Protein AF-A0A4Q4DQ11-F1 (afdb_monomer_lite)

Radius of gyration: 15.4 Å; chains: 1; bounding box: 42×24×39 Å

Structure (mmCIF, N/CA/C/O backbone):
data_AF-A0A4Q4DQ11-F1
#
_entry.id   AF-A0A4Q4DQ11-F1
#
loop_
_atom_site.group_PDB
_atom_site.id
_atom_site.type_symbol
_atom_site.label_atom_id
_atom_site.label_alt_id
_atom_site.label_comp_id
_atom_site.label_asym_id
_atom_site.label_entity_id
_atom_site.label_seq_id
_atom_site.pdbx_PDB_ins_code
_atom_site.Cartn_x
_atom_site.Cartn_y
_atom_site.Cartn_z
_atom_site.occupancy
_atom_site.B_iso_or_equiv
_atom_site.auth_seq_id
_atom_site.auth_comp_id
_atom_site.auth_asym_id
_atom_site.auth_atom_id
_atom_site.pdbx_PDB_model_num
ATOM 1 N N . MET A 1 1 ? -7.639 6.371 -3.366 1.00 84.94 1 MET A N 1
ATOM 2 C CA . MET A 1 1 ? -8.535 5.346 -2.788 1.00 84.94 1 MET A CA 1
ATOM 3 C C . MET A 1 1 ? -9.178 5.900 -1.533 1.00 84.94 1 MET A C 1
ATOM 5 O O . MET A 1 1 ? -8.500 6.581 -0.769 1.00 84.94 1 MET A O 1
ATOM 9 N N . GLU A 1 2 ? -10.462 5.617 -1.340 1.00 90.50 2 GLU A N 1
ATOM 10 C CA . GLU A 1 2 ? -11.236 6.054 -0.180 1.00 90.50 2 GLU A CA 1
ATOM 11 C C . GLU A 1 2 ? -11.835 4.837 0.536 1.00 90.50 2 GLU A C 1
ATOM 13 O O . GLU A 1 2 ? -12.320 3.913 -0.114 1.00 90.50 2 GLU A O 1
ATOM 18 N N . LEU A 1 3 ? -11.764 4.822 1.867 1.00 89.62 3 LEU A N 1
ATOM 19 C CA . LEU A 1 3 ? -12.284 3.754 2.718 1.00 89.62 3 LEU A CA 1
ATOM 20 C C . LEU A 1 3 ? -13.196 4.350 3.789 1.00 89.62 3 LEU A C 1
ATOM 22 O O . LEU A 1 3 ? -12.772 5.218 4.558 1.00 89.62 3 LEU A O 1
ATOM 26 N N . ARG A 1 4 ? -14.435 3.860 3.856 1.00 90.06 4 ARG A N 1
ATOM 27 C CA . ARG A 1 4 ? -15.424 4.276 4.851 1.00 90.06 4 ARG A CA 1
ATOM 28 C C . ARG A 1 4 ? -16.253 3.068 5.307 1.00 90.06 4 ARG A C 1
ATOM 30 O O . ARG A 1 4 ? -16.899 2.447 4.463 1.00 90.06 4 ARG A O 1
ATOM 37 N N . PRO A 1 5 ? -16.257 2.726 6.607 1.00 89.81 5 PRO A N 1
ATOM 38 C CA . PRO A 1 5 ? -17.197 1.751 7.155 1.00 89.81 5 PRO A CA 1
ATOM 39 C C . PRO A 1 5 ? -18.646 2.199 6.946 1.00 89.81 5 PRO A C 1
ATOM 41 O O . PRO A 1 5 ? -18.942 3.386 7.074 1.00 89.81 5 PRO A O 1
ATOM 44 N N . LYS A 1 6 ? -19.546 1.253 6.658 1.00 88.00 6 LYS A N 1
ATOM 45 C CA . LYS A 1 6 ? -20.963 1.541 6.381 1.00 88.00 6 LYS A CA 1
ATOM 46 C C . LYS A 1 6 ? -21.641 2.299 7.528 1.00 88.00 6 LYS A C 1
ATOM 48 O O . LYS A 1 6 ? -22.277 3.314 7.278 1.00 88.00 6 LYS A O 1
ATOM 53 N N . ASP A 1 7 ? -21.414 1.849 8.758 1.00 87.31 7 ASP A N 1
ATOM 54 C CA . ASP A 1 7 ? -22.083 2.367 9.959 1.00 87.31 7 ASP A CA 1
ATOM 55 C C . ASP A 1 7 ? -21.203 3.394 10.707 1.00 87.31 7 ASP A C 1
ATOM 57 O O . ASP A 1 7 ? -21.291 3.572 11.921 1.00 87.31 7 ASP A O 1
ATOM 61 N N . ALA A 1 8 ? -20.269 4.043 9.997 1.00 85.94 8 ALA A N 1
ATOM 62 C CA . ALA A 1 8 ? -19.329 4.981 10.604 1.00 85.94 8 ALA A CA 1
ATOM 63 C C . ALA A 1 8 ? -20.056 6.161 11.269 1.00 85.94 8 ALA A C 1
ATOM 65 O O . ALA A 1 8 ? -20.731 6.940 10.596 1.00 85.94 8 ALA A O 1
ATOM 66 N N . GLY A 1 9 ? -19.831 6.326 12.575 1.00 85.62 9 GLY A N 1
ATOM 67 C CA . GLY A 1 9 ? -20.472 7.354 13.401 1.00 85.62 9 GLY A CA 1
ATOM 68 C C . GLY A 1 9 ? -21.658 6.843 14.221 1.00 85.62 9 GLY A C 1
ATOM 69 O O . GLY A 1 9 ? -22.184 7.593 15.041 1.00 85.62 9 GLY A O 1
ATOM 70 N N . GLU A 1 10 ? -22.057 5.578 14.061 1.00 87.81 10 GLU A N 1
ATOM 71 C CA . GLU A 1 10 ? -23.227 5.013 14.734 1.00 87.81 10 GLU A CA 1
ATOM 72 C C . GLU A 1 10 ? -22.838 4.089 15.895 1.00 87.81 10 GLU A C 1
ATOM 74 O O . GLU A 1 10 ? -22.285 3.013 15.711 1.00 87.81 10 GLU A O 1
ATOM 79 N N . GLY A 1 11 ? -23.160 4.469 17.132 1.00 89.06 11 GLY A N 1
ATOM 80 C CA . GLY A 1 11 ? -22.934 3.607 18.297 1.00 89.06 11 GLY A CA 1
ATOM 81 C C . GLY A 1 11 ? -21.458 3.430 18.686 1.00 89.06 11 GLY A C 1
ATOM 82 O O . GLY A 1 11 ? -20.610 4.304 18.477 1.00 89.06 11 GLY A O 1
ATOM 83 N N . LYS A 1 12 ? -21.144 2.307 19.349 1.00 92.00 12 LYS A N 1
ATOM 84 C CA . LYS A 1 12 ? -19.813 2.064 19.926 1.00 92.00 12 LYS A CA 1
ATOM 85 C C . LYS A 1 12 ? -18.798 1.723 18.834 1.00 92.00 12 LYS A C 1
ATOM 87 O O . LYS A 1 12 ? -19.011 0.801 18.055 1.00 92.00 12 LYS A O 1
ATOM 92 N N . ARG A 1 13 ? -17.648 2.408 18.859 1.00 93.19 13 ARG A N 1
ATOM 93 C CA . ARG A 1 13 ? -16.517 2.130 17.963 1.00 93.19 13 ARG A CA 1
ATOM 94 C C . ARG A 1 13 ? -16.090 0.651 18.047 1.00 93.19 13 ARG A C 1
ATOM 96 O O . ARG A 1 13 ? -15.826 0.183 19.161 1.00 93.19 13 ARG A O 1
ATOM 103 N N . PRO A 1 14 ? -15.965 -0.056 16.908 1.00 92.62 14 PRO A N 1
ATOM 104 C CA . PRO A 1 14 ? -15.422 -1.413 16.866 1.00 92.62 14 PRO A CA 1
ATOM 105 C C . PRO A 1 14 ? -13.958 -1.494 17.326 1.00 92.62 14 PRO A C 1
ATOM 107 O O . PRO A 1 14 ? -13.264 -0.482 17.452 1.00 92.62 14 PRO A O 1
ATOM 110 N N . ALA A 1 15 ? -13.466 -2.714 17.552 1.00 92.44 15 ALA A N 1
ATOM 111 C CA . ALA A 1 15 ? -12.035 -2.936 17.756 1.00 92.44 15 ALA A CA 1
ATOM 112 C C . ALA A 1 15 ? -11.236 -2.522 16.500 1.00 92.44 15 ALA A C 1
ATOM 114 O O . ALA A 1 15 ? -11.778 -2.616 15.395 1.00 92.44 15 ALA A O 1
ATOM 115 N N . PRO A 1 16 ? -9.969 -2.083 16.641 1.00 92.44 16 PRO A N 1
ATOM 116 C CA . PRO A 1 16 ? -9.149 -1.685 15.501 1.00 92.44 16 PRO A CA 1
ATOM 117 C C . PRO A 1 16 ? -9.078 -2.770 14.426 1.00 92.44 16 PRO A C 1
ATOM 119 O O . PRO A 1 16 ? -8.907 -3.949 14.740 1.00 92.44 16 PRO A O 1
ATOM 122 N N . TYR A 1 17 ? -9.169 -2.361 13.164 1.00 91.88 17 TYR A N 1
ATOM 123 C CA . TYR A 1 17 ? -9.068 -3.261 12.018 1.00 91.88 17 TYR A CA 1
ATOM 124 C C . TYR A 1 17 ? -8.099 -2.669 11.006 1.00 91.88 17 TYR A C 1
ATOM 126 O O . TYR A 1 17 ? -8.421 -1.720 10.288 1.00 91.88 17 TYR A O 1
ATOM 134 N N . TYR A 1 18 ? -6.877 -3.193 10.998 1.00 94.12 18 TYR A N 1
ATOM 135 C CA . TYR A 1 18 ? -5.796 -2.616 10.215 1.00 94.12 18 TYR A CA 1
ATOM 136 C C . TYR A 1 18 ? -5.831 -3.106 8.777 1.00 94.12 18 TYR A C 1
ATOM 138 O O . TYR A 1 18 ? -5.833 -4.307 8.511 1.00 94.12 18 TYR A O 1
ATOM 146 N N . VAL A 1 19 ? -5.798 -2.162 7.844 1.00 94.00 19 VAL A N 1
ATOM 147 C CA . VAL A 1 19 ? -5.733 -2.445 6.412 1.00 94.00 19 VAL A CA 1
ATOM 148 C C . VAL A 1 19 ? -4.552 -1.742 5.763 1.00 94.00 19 VAL A C 1
ATOM 150 O O . VAL A 1 19 ? -4.162 -0.652 6.174 1.00 94.00 19 VAL A O 1
ATOM 153 N N . SER A 1 20 ? -3.984 -2.357 4.732 1.00 94.88 20 SER A N 1
ATOM 154 C CA . SER A 1 20 ? -2.996 -1.745 3.841 1.00 94.88 20 SER A CA 1
ATOM 155 C C . SER A 1 20 ? -3.438 -1.944 2.396 1.00 94.88 20 SER A C 1
ATOM 157 O O . SER A 1 20 ? -4.065 -2.949 2.062 1.00 94.88 20 SER A O 1
ATOM 159 N N . VAL A 1 21 ? -3.134 -0.977 1.537 1.00 95.44 21 VAL A N 1
ATOM 160 C CA . VAL A 1 21 ? -3.419 -1.060 0.104 1.00 95.44 21 VAL A CA 1
ATOM 161 C C . VAL A 1 21 ? -2.120 -1.356 -0.629 1.00 95.44 21 VAL A C 1
ATOM 163 O O . VAL A 1 21 ? -1.139 -0.640 -0.446 1.00 95.44 21 VAL A O 1
ATOM 166 N N . GLY A 1 22 ? -2.116 -2.389 -1.464 1.00 94.88 22 GLY A N 1
ATOM 167 C CA . GLY A 1 22 ? -1.067 -2.680 -2.433 1.00 94.88 22 GLY A CA 1
ATOM 168 C C . GLY A 1 22 ? -1.461 -2.228 -3.832 1.00 94.88 22 GLY A C 1
ATOM 169 O O . GLY A 1 22 ? -2.587 -2.456 -4.266 1.00 94.88 22 GLY A O 1
ATOM 170 N N . ILE A 1 23 ? -0.519 -1.625 -4.544 1.00 95.50 23 ILE A N 1
ATOM 171 C CA . ILE A 1 23 ? -0.619 -1.247 -5.950 1.00 95.50 23 ILE A CA 1
ATOM 172 C C . ILE A 1 23 ? 0.490 -1.990 -6.687 1.00 95.50 23 ILE A C 1
ATOM 174 O O . ILE A 1 23 ? 1.673 -1.691 -6.504 1.00 95.50 23 ILE A O 1
ATOM 178 N N . ARG A 1 24 ? 0.113 -2.994 -7.478 1.00 94.56 24 ARG A N 1
ATOM 179 C CA . ARG A 1 24 ? 1.057 -3.807 -8.246 1.00 94.56 24 ARG A CA 1
ATOM 180 C C . ARG A 1 24 ? 1.171 -3.248 -9.665 1.00 94.56 24 ARG A C 1
ATOM 182 O O . ARG A 1 24 ? 0.144 -3.208 -10.348 1.00 94.56 24 ARG A O 1
ATOM 189 N N . PRO A 1 25 ? 2.372 -2.813 -10.081 1.00 94.75 25 PRO A N 1
ATOM 190 C CA . PRO A 1 25 ? 2.632 -2.443 -11.468 1.00 94.75 25 PRO A CA 1
ATOM 191 C C . PRO A 1 25 ? 2.528 -3.655 -12.406 1.00 94.75 25 PRO A C 1
ATOM 193 O O . PRO A 1 25 ? 2.662 -4.792 -11.939 1.00 94.75 25 PRO A O 1
ATOM 196 N N . PRO A 1 26 ? 2.326 -3.433 -13.716 1.00 94.50 26 PRO A N 1
ATOM 197 C CA . PRO A 1 26 ? 2.394 -4.501 -14.713 1.00 94.50 26 PRO A CA 1
ATOM 198 C C . PRO A 1 26 ? 3.794 -5.129 -14.773 1.00 94.50 26 PRO A C 1
ATOM 200 O O . PRO A 1 26 ? 3.929 -6.346 -14.951 1.00 94.50 26 PRO A O 1
ATOM 203 N N . HIS A 1 27 ? 4.843 -4.326 -14.565 1.00 95.94 27 HIS A N 1
ATOM 204 C CA . HIS A 1 27 ? 6.225 -4.779 -14.636 1.00 95.94 27 HIS A CA 1
ATOM 205 C C . HIS A 1 27 ? 6.948 -4.731 -13.284 1.00 95.94 27 HIS A C 1
ATOM 207 O O . HIS A 1 27 ? 6.624 -3.968 -12.379 1.00 95.94 27 HIS A O 1
ATOM 213 N N . GLU A 1 28 ? 7.958 -5.585 -13.131 1.00 92.94 28 GLU A N 1
ATOM 214 C CA . GLU A 1 28 ? 8.776 -5.670 -11.923 1.00 92.94 28 GLU A CA 1
ATOM 215 C C . GLU A 1 28 ? 9.534 -4.360 -11.681 1.00 92.94 28 GLU A C 1
ATOM 217 O O . GLU A 1 28 ? 9.967 -3.692 -12.617 1.00 92.94 28 GLU A O 1
ATOM 222 N N . THR A 1 29 ? 9.735 -4.000 -10.415 1.00 89.44 29 THR A N 1
ATOM 223 C CA . THR A 1 29 ? 10.471 -2.786 -10.051 1.00 89.44 29 THR A CA 1
ATOM 224 C C . TH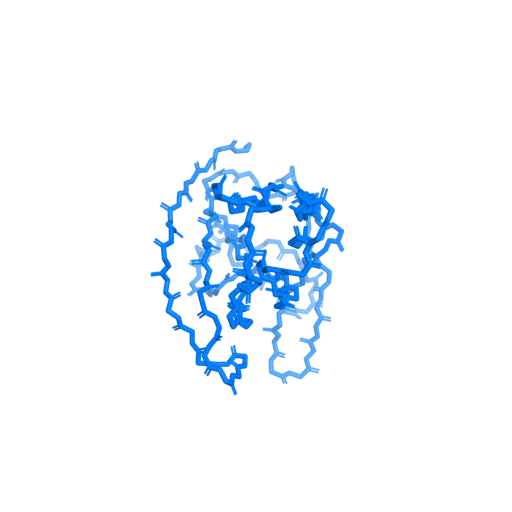R A 1 29 ? 11.956 -3.091 -9.880 1.00 89.44 29 THR A C 1
ATOM 226 O O . THR A 1 29 ? 12.348 -3.940 -9.077 1.00 89.44 29 THR A O 1
ATOM 229 N N . ASP A 1 30 ? 12.806 -2.363 -10.600 1.00 88.69 30 ASP A N 1
ATOM 230 C CA . ASP A 1 30 ? 14.252 -2.401 -10.424 1.00 88.69 30 ASP A CA 1
ATOM 231 C C . ASP A 1 30 ? 14.609 -1.967 -8.995 1.00 88.69 30 ASP A C 1
ATOM 233 O O . ASP A 1 30 ? 14.342 -0.841 -8.571 1.00 88.69 30 ASP A O 1
ATOM 237 N N . ARG A 1 31 ? 15.239 -2.865 -8.235 1.00 84.56 31 ARG A N 1
ATOM 238 C CA . ARG A 1 31 ? 15.557 -2.633 -6.816 1.00 84.56 31 ARG A CA 1
ATOM 239 C C . ARG A 1 31 ? 16.618 -1.553 -6.598 1.00 84.56 31 ARG A C 1
ATOM 241 O O . ARG A 1 31 ? 16.749 -1.032 -5.490 1.00 84.56 31 ARG A O 1
ATOM 248 N N . THR A 1 32 ? 17.397 -1.230 -7.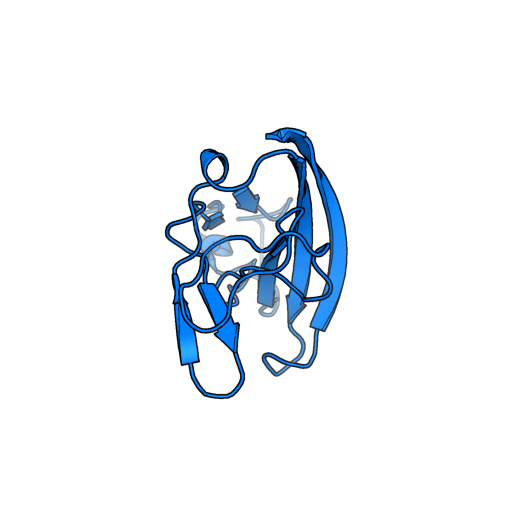623 1.00 84.06 32 THR A N 1
ATOM 249 C CA . THR A 1 32 ? 18.459 -0.224 -7.582 1.00 84.06 32 THR A CA 1
ATOM 250 C C . THR A 1 32 ? 17.893 1.152 -7.907 1.00 84.06 32 THR A C 1
ATOM 252 O O . THR A 1 32 ? 18.130 2.103 -7.157 1.00 84.06 32 THR A O 1
ATOM 255 N N . THR A 1 33 ? 17.116 1.251 -8.986 1.00 81.94 33 THR A N 1
ATOM 256 C CA . THR A 1 33 ? 16.673 2.523 -9.573 1.00 81.94 33 THR A CA 1
ATOM 257 C C . THR A 1 33 ? 15.227 2.895 -9.244 1.00 81.94 33 THR A C 1
ATOM 259 O O . THR A 1 33 ? 14.867 4.059 -9.385 1.00 81.94 33 THR A O 1
ATOM 262 N N . GLY A 1 34 ? 14.401 1.937 -8.812 1.00 81.50 34 GLY A N 1
ATOM 263 C CA . GLY A 1 34 ? 12.962 2.114 -8.598 1.00 81.50 34 GLY A CA 1
ATOM 264 C C . GLY A 1 34 ? 12.134 2.159 -9.887 1.00 81.50 34 GLY A C 1
ATOM 265 O O . GLY A 1 34 ? 10.932 2.388 -9.819 1.00 81.50 34 GLY A O 1
ATOM 266 N N . ARG A 1 35 ? 12.755 1.964 -11.057 1.00 87.81 35 ARG A N 1
ATOM 267 C CA . ARG A 1 35 ? 12.085 2.043 -12.363 1.00 87.81 35 ARG A CA 1
ATOM 268 C C . ARG A 1 35 ? 11.524 0.689 -12.815 1.00 87.81 35 ARG A C 1
ATOM 270 O O . ARG A 1 35 ? 12.013 -0.342 -12.356 1.00 87.81 35 ARG A O 1
ATOM 277 N N . PRO A 1 36 ? 10.549 0.670 -13.737 1.00 91.75 36 PRO A N 1
ATOM 278 C CA . PRO A 1 36 ? 10.033 -0.571 -14.308 1.00 91.75 36 PRO A CA 1
ATOM 279 C C . PRO A 1 36 ? 11.096 -1.352 -15.088 1.00 91.75 36 PRO A C 1
ATOM 281 O O . PRO A 1 36 ? 11.894 -0.783 -15.838 1.00 91.75 36 PRO A O 1
ATOM 284 N N . LEU A 1 37 ? 11.083 -2.671 -14.930 1.00 92.81 37 LEU A N 1
ATOM 285 C CA . LEU A 1 37 ? 11.832 -3.635 -15.731 1.00 92.81 37 LEU A CA 1
ATOM 286 C C . LEU A 1 37 ? 10.974 -4.133 -16.903 1.00 92.81 37 LEU A C 1
ATOM 288 O O . LEU A 1 37 ? 9.823 -3.760 -17.060 1.00 92.81 37 LEU A O 1
ATOM 292 N N . ARG A 1 38 ? 11.526 -5.010 -17.750 1.00 92.19 38 ARG A N 1
ATOM 293 C CA . ARG A 1 38 ? 10.744 -5.679 -18.812 1.00 92.19 38 ARG A CA 1
ATOM 294 C C . ARG A 1 38 ? 10.014 -6.934 -18.335 1.00 92.19 38 ARG A C 1
ATOM 296 O O . ARG A 1 38 ? 9.160 -7.458 -19.039 1.00 92.19 38 ARG A O 1
ATOM 303 N N . SER A 1 39 ? 10.401 -7.472 -17.183 1.00 93.19 39 SER A N 1
ATOM 304 C CA . SER A 1 39 ? 9.790 -8.671 -16.614 1.00 93.19 39 SER A CA 1
ATOM 305 C C . SER A 1 39 ? 8.470 -8.334 -15.933 1.00 93.19 39 SER A C 1
ATOM 307 O O . SER A 1 39 ? 8.377 -7.294 -15.293 1.00 93.19 39 SER A O 1
ATOM 309 N N . ALA A 1 40 ? 7.493 -9.238 -16.001 1.00 91.31 40 ALA A N 1
ATOM 310 C CA . ALA A 1 40 ? 6.238 -9.101 -15.265 1.00 91.31 40 ALA A CA 1
ATOM 311 C C . ALA A 1 40 ? 6.473 -9.010 -13.749 1.00 91.31 40 ALA A C 1
ATOM 313 O O . ALA A 1 40 ? 7.368 -9.682 -13.220 1.00 91.31 40 ALA A O 1
ATOM 314 N N . ALA A 1 41 ? 5.646 -8.219 -13.064 1.00 89.31 41 ALA A N 1
ATOM 315 C CA . ALA A 1 41 ? 5.700 -8.092 -11.614 1.00 89.31 41 ALA A CA 1
ATOM 316 C C . ALA A 1 41 ? 5.339 -9.415 -10.921 1.00 89.31 41 ALA A C 1
ATOM 318 O O . ALA A 1 41 ? 4.326 -10.047 -11.229 1.00 89.31 41 ALA A O 1
ATOM 319 N N . LYS A 1 42 ? 6.155 -9.831 -9.948 1.00 83.38 42 LYS A N 1
ATOM 320 C CA . LYS A 1 42 ? 5.914 -11.031 -9.121 1.00 83.38 42 LYS A CA 1
ATOM 321 C C . LYS A 1 42 ? 5.690 -10.709 -7.643 1.00 83.38 42 LYS A C 1
ATOM 323 O O . LYS A 1 42 ? 5.270 -11.580 -6.885 1.00 83.38 42 LYS A O 1
ATOM 328 N N . GLY A 1 43 ? 5.990 -9.479 -7.229 1.00 81.56 43 GLY A N 1
ATOM 329 C CA . GLY A 1 43 ? 5.889 -9.023 -5.844 1.00 81.56 43 GLY A CA 1
ATOM 330 C C . GLY A 1 43 ? 4.533 -8.426 -5.454 1.00 81.56 43 GLY A C 1
ATOM 331 O O . GLY A 1 43 ? 3.585 -8.352 -6.234 1.00 81.56 43 GLY A O 1
ATOM 332 N N . ILE A 1 44 ? 4.465 -7.942 -4.212 1.00 84.44 44 ILE A N 1
ATOM 333 C CA . ILE A 1 44 ? 3.288 -7.244 -3.665 1.00 84.44 44 ILE A CA 1
ATOM 334 C C . ILE A 1 44 ? 3.126 -5.807 -4.189 1.00 84.44 44 ILE A C 1
ATOM 336 O O . ILE A 1 44 ? 2.087 -5.196 -3.935 1.00 84.44 44 ILE A O 1
ATOM 340 N N . GLY A 1 45 ? 4.117 -5.297 -4.931 1.00 91.00 45 GLY A N 1
ATOM 341 C CA . GLY A 1 45 ? 4.136 -3.948 -5.494 1.00 91.00 45 GLY A CA 1
ATOM 342 C C . GLY A 1 45 ? 4.443 -2.868 -4.456 1.00 91.00 45 GLY A C 1
ATOM 343 O O . GLY A 1 45 ? 5.212 -3.083 -3.518 1.00 91.00 45 GLY A O 1
ATOM 344 N N . PHE A 1 46 ? 3.830 -1.701 -4.631 1.00 94.50 46 PHE A N 1
ATOM 345 C CA . PHE A 1 46 ? 3.932 -0.576 -3.709 1.00 94.50 46 PHE A CA 1
ATOM 346 C C . PHE A 1 46 ? 2.800 -0.632 -2.687 1.00 94.50 46 PHE A C 1
ATOM 348 O O . PHE A 1 46 ? 1.636 -0.729 -3.063 1.00 94.50 46 PHE A O 1
ATOM 355 N N . THR A 1 47 ? 3.107 -0.522 -1.401 1.00 95.12 47 THR A N 1
ATOM 356 C CA . THR A 1 47 ? 2.116 -0.611 -0.324 1.00 95.12 47 THR A CA 1
ATOM 357 C C . THR A 1 47 ? 1.978 0.695 0.442 1.00 95.12 47 THR A C 1
ATOM 359 O O . THR A 1 47 ? 2.959 1.415 0.642 1.00 95.12 47 THR A O 1
ATOM 362 N N . SER A 1 48 ? 0.769 0.986 0.914 1.00 95.94 48 SER A N 1
ATOM 363 C CA . SER A 1 48 ? 0.542 2.019 1.921 1.00 95.94 48 SER A CA 1
ATOM 364 C C . SER A 1 48 ? 0.974 1.533 3.305 1.00 95.94 48 SER A C 1
ATOM 366 O O . SER A 1 48 ? 1.027 0.329 3.578 1.00 95.94 48 SER A O 1
ATOM 368 N N . LYS A 1 49 ? 1.180 2.466 4.239 1.00 94.38 49 LYS A N 1
ATOM 369 C CA . LYS A 1 49 ? 1.238 2.104 5.663 1.00 94.38 49 LYS A CA 1
ATOM 370 C C . LYS A 1 49 ? -0.084 1.440 6.095 1.00 94.38 49 LYS A C 1
ATOM 372 O O . LYS A 1 49 ? -1.133 1.824 5.567 1.00 94.38 49 LYS A O 1
ATOM 377 N N . PRO A 1 50 ? -0.058 0.486 7.045 1.00 94.00 50 PRO A N 1
ATOM 378 C CA . PRO A 1 50 ? -1.273 0.000 7.682 1.00 94.00 50 PRO A CA 1
ATOM 379 C C . PRO A 1 50 ? -2.021 1.145 8.370 1.00 94.00 50 PRO A C 1
ATOM 381 O O . PRO A 1 50 ? -1.416 1.956 9.074 1.00 94.00 50 PRO A O 1
ATOM 384 N N . VAL A 1 51 ? -3.334 1.200 8.182 1.00 94.44 51 VAL A N 1
ATOM 385 C CA . VAL A 1 51 ? -4.228 2.186 8.796 1.00 94.44 51 VAL A CA 1
ATOM 386 C C . VAL A 1 51 ? -5.366 1.468 9.502 1.00 94.44 51 VAL A C 1
ATOM 388 O O . VAL A 1 51 ? -5.890 0.486 8.985 1.00 94.44 51 VAL A O 1
ATOM 391 N N . ASP A 1 52 ? -5.752 1.946 10.684 1.00 93.94 52 ASP A N 1
ATOM 392 C CA . ASP A 1 52 ? -6.960 1.452 11.346 1.00 93.94 52 ASP A CA 1
ATOM 393 C C . ASP A 1 52 ? -8.190 1.984 10.601 1.00 93.94 52 ASP A C 1
ATOM 395 O O . ASP A 1 52 ? -8.434 3.197 10.576 1.00 93.94 52 ASP A O 1
ATOM 399 N N . LEU A 1 53 ? -8.968 1.070 10.021 1.00 92.56 53 LEU A N 1
ATOM 400 C CA . LEU A 1 53 ? -10.195 1.349 9.283 1.00 92.56 53 LEU A CA 1
ATOM 401 C C . LEU A 1 53 ? -11.222 2.126 10.125 1.00 92.56 53 LEU A C 1
ATOM 403 O O . LEU A 1 53 ? -12.004 2.906 9.583 1.00 92.56 53 LEU A O 1
ATOM 407 N N . TYR A 1 54 ? -11.190 1.970 11.451 1.00 93.75 54 TYR A N 1
ATOM 408 C CA . TYR A 1 54 ? -12.096 2.645 12.382 1.00 93.75 54 TYR A CA 1
ATOM 409 C C . TYR A 1 54 ? -11.493 3.900 13.027 1.00 93.75 54 TYR A C 1
ATOM 411 O O . TYR A 1 54 ? -12.077 4.459 13.956 1.00 93.75 54 TYR A O 1
ATOM 419 N N . SER A 1 55 ? -10.344 4.384 12.546 1.00 93.50 55 SER A N 1
ATOM 420 C CA . SER A 1 55 ? -9.689 5.589 13.083 1.00 93.50 55 SER A CA 1
ATOM 421 C C . SER A 1 55 ? -10.539 6.859 12.959 1.00 93.50 55 SER A C 1
ATOM 423 O O . SER A 1 55 ? -10.413 7.758 13.786 1.00 93.50 55 SER A O 1
ATOM 425 N N . GLN A 1 56 ? -11.433 6.917 11.968 1.00 93.25 56 GLN A N 1
ATOM 426 C CA . GLN A 1 56 ? -12.358 8.032 11.725 1.00 93.25 56 GLN A CA 1
ATOM 427 C C . GLN A 1 56 ? -13.791 7.744 12.206 1.00 93.25 56 GLN A C 1
ATOM 429 O O . GLN A 1 56 ? -14.733 8.398 11.767 1.00 93.25 56 GLN A O 1
ATOM 434 N N . TRP A 1 57 ? -13.984 6.770 13.108 1.00 92.62 57 TRP A N 1
ATOM 435 C CA . TRP A 1 57 ? -15.322 6.365 13.559 1.00 92.62 57 TRP A CA 1
ATOM 436 C C . TRP A 1 57 ? -16.136 7.524 14.135 1.00 92.62 57 TRP A C 1
ATOM 438 O O . TRP A 1 57 ? -17.254 7.760 13.699 1.00 92.62 57 TRP A O 1
ATOM 448 N N . ALA A 1 58 ? -15.564 8.274 15.083 1.00 88.94 58 ALA A N 1
ATOM 449 C CA . ALA A 1 58 ? -16.277 9.341 15.786 1.00 88.94 58 ALA A CA 1
ATOM 450 C C . ALA A 1 58 ? -16.693 10.504 14.870 1.00 88.94 58 ALA A C 1
ATOM 452 O O . ALA A 1 58 ? -17.700 11.152 15.127 1.00 88.94 58 ALA A O 1
ATOM 453 N N . SER A 1 59 ? -15.931 10.766 13.805 1.00 90.81 59 SER A N 1
ATOM 454 C CA . SER A 1 59 ? -16.244 11.809 12.825 1.00 90.81 59 SER A CA 1
ATOM 455 C C . SER A 1 59 ? -17.139 11.314 11.683 1.00 90.81 59 SER A C 1
ATOM 457 O O . SER A 1 59 ? -17.525 12.115 10.836 1.00 90.81 59 SER A O 1
ATOM 459 N N . GLY A 1 60 ? -17.424 10.005 11.601 1.00 88.25 60 GLY A N 1
ATOM 460 C CA . GLY A 1 60 ? -18.032 9.386 10.416 1.00 88.25 60 GLY A CA 1
ATOM 461 C C . GLY A 1 60 ? -17.176 9.538 9.150 1.00 88.25 60 GLY A C 1
ATOM 462 O O . GLY A 1 60 ? -17.682 9.414 8.031 1.00 88.25 60 GLY A O 1
ATOM 463 N N . GLY A 1 61 ? -15.893 9.870 9.324 1.00 89.00 61 GLY A N 1
ATOM 464 C CA . GLY A 1 61 ? -14.998 10.311 8.266 1.00 89.00 61 GLY A CA 1
ATOM 465 C C . GLY A 1 61 ? -14.528 9.185 7.349 1.00 89.00 61 GLY A C 1
ATOM 466 O O . GLY A 1 61 ? -14.772 8.000 7.566 1.00 89.00 61 GLY A O 1
ATOM 467 N N . THR A 1 62 ? -13.824 9.582 6.294 1.00 92.31 62 THR A N 1
ATOM 468 C CA . THR A 1 62 ? -13.282 8.677 5.274 1.00 92.31 62 THR A CA 1
ATOM 469 C C . THR A 1 62 ? -11.764 8.688 5.330 1.00 92.31 62 THR A C 1
ATOM 471 O O . THR A 1 62 ? -11.148 9.753 5.394 1.00 92.31 62 THR A O 1
ATOM 474 N N . ILE A 1 63 ? -11.149 7.511 5.266 1.00 94.56 63 ILE A N 1
ATOM 475 C CA . ILE A 1 63 ? -9.700 7.383 5.126 1.00 94.56 63 ILE A CA 1
ATOM 476 C C . ILE A 1 63 ? -9.358 7.556 3.650 1.00 94.56 63 ILE A C 1
ATOM 478 O O . ILE A 1 63 ? -9.913 6.863 2.796 1.00 94.56 63 ILE A O 1
ATOM 482 N N . LYS A 1 64 ? -8.439 8.477 3.350 1.00 95.25 64 LYS A N 1
ATOM 483 C CA . LYS A 1 64 ? -7.998 8.776 1.985 1.00 95.25 64 LYS A CA 1
ATOM 484 C C . LYS A 1 64 ? -6.528 8.422 1.818 1.00 95.25 64 LYS A C 1
ATOM 486 O O . LYS A 1 64 ? -5.697 8.863 2.605 1.00 95.25 64 LYS A O 1
ATOM 491 N N . LEU A 1 65 ? -6.228 7.649 0.777 1.00 96.06 65 LEU A N 1
ATOM 492 C CA . LEU A 1 65 ? -4.872 7.292 0.362 1.00 96.06 65 LEU A CA 1
ATOM 493 C C . LEU A 1 65 ? -4.647 7.757 -1.078 1.00 96.06 65 LEU A C 1
ATOM 495 O O . LEU A 1 65 ? -5.448 7.453 -1.972 1.00 96.06 65 LEU A O 1
ATOM 499 N N . SER A 1 66 ? -3.554 8.479 -1.294 1.00 96.25 66 SER A N 1
ATOM 500 C CA . SER A 1 66 ? -3.177 9.112 -2.555 1.00 96.25 66 SER A CA 1
ATOM 501 C C . SER A 1 66 ? -1.943 8.432 -3.139 1.00 96.25 66 SER A C 1
ATOM 503 O O . SER A 1 66 ? -0.850 8.502 -2.579 1.00 96.25 66 SER A O 1
ATOM 505 N N . TYR A 1 67 ? -2.110 7.780 -4.286 1.00 94.31 67 TYR A N 1
ATOM 506 C CA . TYR A 1 67 ? -0.991 7.247 -5.059 1.00 94.31 67 TYR A CA 1
ATOM 507 C C . TYR A 1 67 ? -0.372 8.358 -5.931 1.00 94.31 67 TYR A C 1
ATOM 509 O O . TYR A 1 67 ? -1.128 9.173 -6.463 1.00 94.31 67 TYR A O 1
ATOM 517 N N . PRO A 1 68 ? 0.964 8.427 -6.096 1.00 95.88 68 PRO A N 1
ATOM 518 C CA . PRO A 1 68 ? 1.982 7.560 -5.484 1.00 95.88 68 PRO A CA 1
ATOM 519 C C . PRO A 1 68 ? 2.400 7.982 -4.065 1.00 95.88 68 PRO A C 1
ATOM 521 O O . PRO A 1 68 ? 3.073 7.227 -3.369 1.00 95.88 68 PRO A O 1
ATOM 524 N N . LYS A 1 69 ? 1.997 9.177 -3.614 1.00 97.06 69 LYS A N 1
ATOM 525 C CA . LYS A 1 69 ? 2.500 9.838 -2.396 1.00 97.06 69 LYS A CA 1
ATOM 526 C C . LYS A 1 69 ? 2.539 8.946 -1.150 1.00 97.06 69 LYS A C 1
ATOM 528 O O . LYS A 1 69 ? 3.543 8.961 -0.438 1.00 97.06 69 LYS A O 1
ATOM 533 N N . ASP A 1 70 ? 1.486 8.178 -0.898 1.00 97.12 70 ASP A N 1
ATOM 534 C CA . ASP A 1 70 ? 1.325 7.390 0.331 1.00 97.12 70 ASP A CA 1
ATOM 535 C C . ASP A 1 70 ? 1.872 5.956 0.221 1.00 97.12 70 ASP A C 1
ATOM 537 O O . ASP A 1 70 ? 1.710 5.163 1.150 1.00 97.12 70 ASP A O 1
ATOM 541 N N . PHE A 1 71 ? 2.515 5.613 -0.899 1.00 96.44 71 PHE A N 1
ATOM 542 C CA . PHE A 1 71 ? 2.893 4.245 -1.248 1.00 96.44 71 PHE A CA 1
ATOM 543 C C . PHE A 1 71 ? 4.399 4.094 -1.409 1.00 96.44 71 PHE A C 1
ATOM 545 O O . PHE A 1 71 ? 5.087 5.014 -1.856 1.00 96.44 71 PHE A O 1
ATOM 552 N N . ARG A 1 72 ? 4.919 2.929 -1.022 1.00 94.50 72 ARG A N 1
ATOM 553 C CA . ARG A 1 72 ? 6.346 2.600 -1.063 1.00 94.50 72 ARG A CA 1
ATOM 554 C C . ARG A 1 72 ? 6.563 1.145 -1.455 1.00 94.50 72 ARG A C 1
ATOM 556 O O . ARG A 1 72 ? 5.757 0.293 -1.098 1.00 94.50 72 ARG A O 1
ATOM 563 N N . ALA A 1 73 ? 7.654 0.859 -2.155 1.00 92.00 73 ALA A N 1
ATOM 564 C CA . ALA A 1 73 ? 8.120 -0.509 -2.363 1.00 92.00 73 ALA A CA 1
ATOM 565 C C . ALA A 1 73 ? 9.146 -0.842 -1.281 1.00 92.00 73 ALA A C 1
ATOM 567 O O . ALA A 1 73 ? 10.044 -0.047 -0.994 1.00 92.00 73 ALA A O 1
ATOM 568 N N . HIS A 1 74 ? 8.996 -2.017 -0.678 1.00 89.81 74 HIS A N 1
ATOM 569 C CA . HIS A 1 74 ? 9.857 -2.496 0.394 1.00 89.81 74 HIS A CA 1
ATOM 570 C C . HIS A 1 74 ? 10.693 -3.665 -0.118 1.00 89.81 74 HIS A C 1
ATOM 572 O O . HIS A 1 74 ? 10.162 -4.705 -0.504 1.00 89.81 74 HIS A O 1
ATOM 578 N N . PHE A 1 75 ? 12.005 -3.478 -0.118 1.00 85.88 75 PHE A N 1
ATOM 579 C CA . PHE A 1 75 ? 13.002 -4.498 -0.404 1.00 85.88 75 PHE A CA 1
ATOM 580 C C . PHE A 1 75 ? 13.789 -4.795 0.876 1.00 85.88 75 PHE A C 1
ATOM 582 O O . PHE A 1 75 ? 13.799 -3.978 1.797 1.00 85.88 75 PHE A O 1
ATOM 589 N N . ASP A 1 76 ? 14.476 -5.937 0.924 1.00 84.88 76 ASP A N 1
ATOM 590 C CA . ASP A 1 76 ? 15.108 -6.471 2.143 1.00 84.88 76 ASP A CA 1
ATOM 591 C C . ASP A 1 76 ? 15.920 -5.435 2.940 1.00 84.88 76 ASP A C 1
ATOM 593 O O . ASP A 1 76 ? 15.828 -5.374 4.162 1.00 84.88 76 ASP A O 1
ATOM 597 N N . ASN A 1 77 ? 16.688 -4.585 2.252 1.00 86.00 77 ASN A N 1
ATOM 598 C CA . ASN A 1 77 ? 17.563 -3.590 2.873 1.00 86.00 77 ASN A CA 1
ATOM 599 C C . ASN A 1 77 ? 17.159 -2.131 2.607 1.00 86.00 77 ASN A C 1
ATOM 601 O O . ASN A 1 77 ? 17.869 -1.222 3.039 1.00 86.00 77 ASN A O 1
ATOM 605 N N . ARG A 1 78 ? 16.073 -1.875 1.868 1.00 87.81 78 ARG A N 1
ATOM 606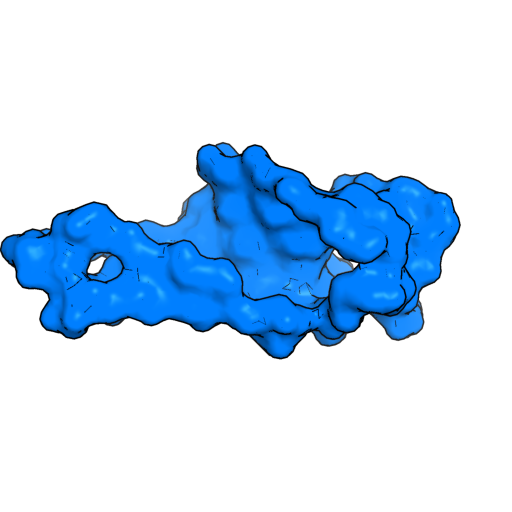 C CA . ARG A 1 78 ? 15.706 -0.508 1.476 1.00 87.81 78 ARG A CA 1
ATOM 607 C C . ARG A 1 78 ? 14.230 -0.352 1.165 1.00 87.81 78 ARG A C 1
ATOM 609 O O . ARG A 1 78 ? 13.559 -1.265 0.703 1.00 87.81 78 ARG A O 1
ATOM 616 N N . THR A 1 79 ? 13.753 0.870 1.333 1.00 91.06 79 THR A N 1
ATOM 617 C CA . THR A 1 79 ? 12.429 1.293 0.876 1.00 91.06 79 THR A CA 1
ATOM 618 C C . THR A 1 79 ? 12.600 2.329 -0.231 1.00 91.06 79 THR A C 1
ATOM 620 O O . THR A 1 79 ? 13.504 3.163 -0.152 1.00 91.06 79 THR A O 1
ATOM 623 N N . VAL A 1 80 ? 11.770 2.264 -1.270 1.00 90.75 80 VAL A N 1
ATOM 624 C CA . VAL A 1 80 ? 11.767 3.231 -2.378 1.00 90.75 80 VAL A CA 1
ATOM 625 C C . VAL A 1 80 ? 10.388 3.845 -2.569 1.00 90.75 80 VAL A C 1
ATOM 627 O O . VAL A 1 80 ? 9.368 3.232 -2.238 1.00 90.75 80 VAL A O 1
ATOM 630 N N . ASP A 1 81 ? 10.370 5.069 -3.090 1.00 93.31 81 ASP A N 1
ATOM 631 C CA . ASP A 1 81 ? 9.140 5.780 -3.427 1.00 93.31 81 ASP A CA 1
ATOM 632 C C . ASP A 1 81 ? 8.380 5.073 -4.557 1.00 93.31 81 ASP A C 1
ATOM 634 O O . ASP A 1 81 ? 8.981 4.449 -5.433 1.00 93.31 81 ASP A O 1
ATOM 638 N N . ALA A 1 82 ? 7.048 5.149 -4.515 1.00 94.38 82 ALA A N 1
ATOM 639 C CA . ALA A 1 82 ? 6.220 4.679 -5.615 1.00 94.38 82 ALA A CA 1
ATOM 640 C C . ALA A 1 82 ? 6.354 5.587 -6.842 1.00 94.38 82 ALA A C 1
ATOM 642 O O . ALA A 1 82 ? 6.480 6.807 -6.718 1.00 94.38 82 ALA A O 1
ATOM 643 N N . ILE A 1 83 ? 6.300 4.978 -8.023 1.00 92.88 83 ILE A N 1
ATOM 644 C CA . ILE A 1 83 ? 6.373 5.689 -9.300 1.00 92.88 83 ILE A CA 1
ATOM 645 C C . ILE A 1 83 ? 4.992 6.211 -9.721 1.00 92.88 83 ILE A C 1
ATOM 647 O O . ILE A 1 83 ? 3.976 5.636 -9.338 1.00 92.88 83 ILE A O 1
ATOM 651 N N . PRO A 1 84 ? 4.906 7.291 -10.510 1.00 93.88 84 PRO A N 1
ATOM 652 C CA . PRO A 1 84 ? 3.673 7.661 -11.193 1.00 93.88 84 PRO A CA 1
ATOM 653 C C . PRO A 1 84 ? 3.152 6.518 -12.070 1.00 93.88 84 PRO A C 1
ATOM 655 O O . PRO A 1 84 ? 3.922 5.825 -12.723 1.00 93.88 84 PRO A O 1
ATOM 658 N N . VAL A 1 85 ? 1.829 6.373 -12.151 1.00 92.94 85 VAL A N 1
ATOM 659 C CA . VAL A 1 85 ? 1.197 5.339 -12.988 1.00 92.94 85 VAL A CA 1
ATOM 660 C C . VAL A 1 85 ? 1.627 5.468 -14.462 1.00 92.94 85 VAL A C 1
ATOM 662 O O . VAL A 1 85 ? 1.886 4.472 -15.125 1.00 92.94 85 VAL A O 1
ATOM 665 N N . GLY A 1 86 ? 1.774 6.700 -14.965 1.00 92.50 86 GLY A N 1
ATOM 666 C CA . GLY A 1 86 ? 2.192 6.956 -16.349 1.00 92.50 86 GLY A CA 1
ATOM 667 C C . GLY A 1 86 ? 3.623 6.522 -16.686 1.00 92.50 86 GLY A C 1
ATOM 668 O O . GLY A 1 86 ? 3.948 6.419 -17.871 1.00 92.50 86 GLY A O 1
ATOM 669 N N . ASP A 1 87 ? 4.453 6.246 -15.676 1.00 92.56 87 ASP A N 1
ATOM 670 C CA . ASP A 1 87 ? 5.830 5.784 -15.862 1.00 92.56 87 ASP A CA 1
ATOM 671 C C . ASP A 1 87 ? 5.894 4.272 -16.147 1.00 92.56 87 ASP A C 1
ATOM 673 O O . ASP A 1 87 ? 6.922 3.798 -16.629 1.00 92.56 87 ASP A O 1
ATOM 677 N N . ASP A 1 88 ? 4.807 3.525 -15.898 1.00 93.25 88 ASP A N 1
ATOM 678 C CA . ASP A 1 88 ? 4.691 2.098 -16.212 1.00 93.25 88 ASP A CA 1
ATOM 679 C C . ASP A 1 88 ? 3.314 1.749 -16.799 1.00 93.25 88 ASP A C 1
ATOM 681 O O . ASP A 1 88 ? 2.342 1.510 -16.083 1.00 93.25 88 ASP A O 1
ATOM 685 N N . ARG A 1 89 ? 3.201 1.753 -18.128 1.00 93.50 89 ARG A N 1
ATOM 686 C CA . ARG A 1 89 ? 1.920 1.520 -18.814 1.00 93.50 89 ARG A CA 1
ATOM 687 C C . ARG A 1 89 ? 1.530 0.046 -18.808 1.00 93.50 89 ARG A C 1
ATOM 689 O O . ARG A 1 89 ? 2.381 -0.825 -18.983 1.00 93.50 89 ARG A O 1
ATOM 696 N N . GLY A 1 90 ? 0.229 -0.217 -18.710 1.00 94.06 90 GLY A N 1
ATOM 697 C CA . GLY A 1 90 ? -0.332 -1.565 -18.763 1.00 94.06 90 GLY A CA 1
ATOM 698 C C . GLY A 1 90 ? -1.367 -1.826 -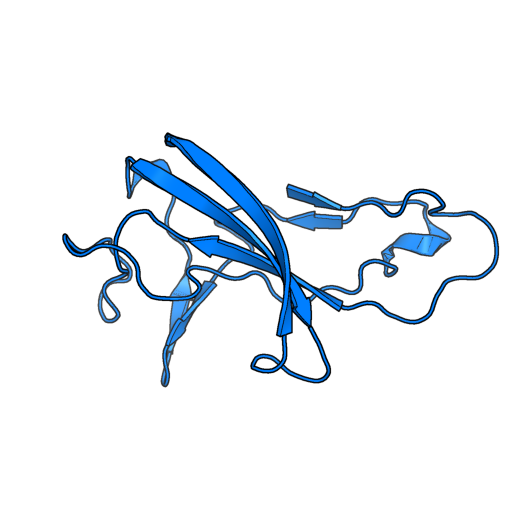17.676 1.00 94.06 90 GLY A C 1
ATOM 699 O O . GLY A 1 90 ? -2.038 -0.909 -17.201 1.00 94.06 90 GLY A O 1
ATOM 700 N N . ASP A 1 91 ? -1.495 -3.096 -17.301 1.00 95.31 91 ASP A N 1
ATOM 701 C CA . ASP A 1 91 ? -2.504 -3.561 -16.354 1.00 95.31 91 ASP A CA 1
ATOM 702 C C . ASP A 1 91 ? -1.979 -3.510 -14.918 1.00 95.31 91 ASP A C 1
ATOM 704 O O . ASP A 1 91 ? -1.132 -4.299 -14.496 1.00 95.31 91 ASP A O 1
ATOM 708 N N . TRP A 1 92 ? -2.518 -2.573 -14.149 1.00 95.94 92 TRP A N 1
ATOM 709 C CA . TRP A 1 92 ? -2.219 -2.398 -12.739 1.00 95.94 92 TRP A CA 1
ATOM 710 C C . TRP A 1 92 ? -3.225 -3.149 -11.879 1.00 95.94 92 TRP A C 1
ATOM 712 O O . TRP A 1 92 ? -4.409 -3.240 -12.200 1.00 95.94 92 TRP A O 1
ATOM 722 N N . THR A 1 93 ? -2.770 -3.643 -10.730 1.00 95.38 93 THR A N 1
ATOM 723 C CA . THR A 1 93 ? -3.638 -4.301 -9.742 1.00 95.38 93 THR A CA 1
ATOM 724 C C . THR A 1 93 ? -3.691 -3.498 -8.447 1.00 95.38 93 THR A C 1
ATOM 726 O O . THR A 1 93 ? -2.662 -3.076 -7.923 1.00 95.38 93 THR A O 1
ATOM 729 N N . VAL A 1 94 ? -4.887 -3.341 -7.887 1.00 95.19 94 VAL A N 1
ATOM 730 C CA . VAL A 1 94 ? -5.139 -2.800 -6.548 1.00 95.19 94 VAL A CA 1
ATOM 731 C C . VAL A 1 94 ? -5.563 -3.942 -5.636 1.00 95.19 94 VAL A C 1
ATOM 733 O O . VAL A 1 94 ? -6.524 -4.656 -5.921 1.00 95.19 94 VAL A O 1
ATOM 736 N N . VAL A 1 95 ? -4.869 -4.096 -4.514 1.00 94.56 95 VAL A N 1
ATOM 737 C CA . VAL A 1 95 ? -5.143 -5.142 -3.528 1.00 94.56 95 VAL A CA 1
ATOM 738 C C . VAL A 1 95 ? -5.359 -4.506 -2.161 1.00 94.56 95 VAL A C 1
ATOM 740 O O . VAL A 1 95 ? -4.536 -3.714 -1.713 1.00 94.56 95 VAL A O 1
ATOM 743 N N . LEU A 1 96 ? -6.450 -4.850 -1.481 1.00 94.12 96 LEU A N 1
ATOM 744 C CA . LEU A 1 96 ? -6.667 -4.486 -0.081 1.00 94.12 96 LEU A CA 1
ATOM 745 C C . LEU A 1 96 ? -6.277 -5.669 0.806 1.00 94.12 96 LEU A C 1
ATOM 747 O O . LEU A 1 96 ? -6.852 -6.755 0.692 1.00 94.12 96 LEU A O 1
ATOM 751 N N . TYR A 1 97 ? -5.328 -5.438 1.704 1.00 93.50 97 TYR A N 1
ATOM 752 C CA . TYR A 1 97 ? -4.858 -6.412 2.679 1.00 93.50 97 TYR A CA 1
ATOM 753 C C . TYR A 1 97 ? -5.415 -6.098 4.066 1.00 93.50 97 TYR A C 1
ATOM 755 O O . TYR A 1 97 ? -5.315 -4.962 4.528 1.00 93.50 97 TYR A O 1
ATOM 763 N N . HIS A 1 98 ? -5.940 -7.109 4.751 1.00 93.56 98 HIS A N 1
ATOM 764 C CA . HIS A 1 98 ? -6.106 -7.104 6.203 1.00 93.56 98 HIS A CA 1
ATOM 765 C C . HI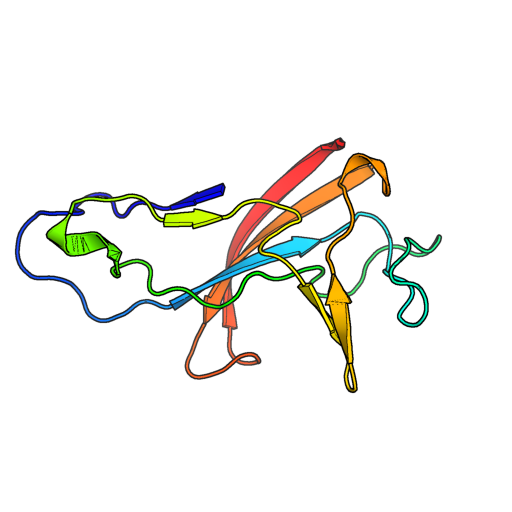S A 1 98 ? -4.761 -7.444 6.848 1.00 93.56 98 HIS A C 1
ATOM 767 O O . HIS A 1 98 ? -4.148 -8.437 6.468 1.00 93.56 98 HIS A O 1
ATOM 773 N N . VAL A 1 99 ? -4.291 -6.624 7.789 1.00 91.19 99 VAL A N 1
ATOM 774 C CA . VAL A 1 99 ? -2.987 -6.789 8.444 1.00 91.19 99 VAL A CA 1
ATOM 775 C C . VAL A 1 99 ? -3.172 -7.403 9.831 1.00 91.19 99 VAL A C 1
ATOM 777 O O . VAL A 1 99 ? -3.751 -6.793 10.727 1.00 91.19 99 VAL A O 1
ATOM 780 N N . GLU A 1 100 ? -2.622 -8.598 10.020 1.00 84.88 100 GLU A N 1
ATOM 781 C CA . GLU A 1 100 ? -2.822 -9.456 11.187 1.00 84.88 100 GLU A CA 1
ATOM 782 C C . GLU A 1 100 ? -1.565 -9.476 12.067 1.00 84.88 100 GLU A C 1
ATOM 784 O O . GLU A 1 100 ? -0.715 -10.361 11.992 1.00 84.88 100 GLU A O 1
ATOM 789 N N . GLY A 1 101 ? -1.414 -8.468 12.926 1.00 69.31 101 GLY A N 1
ATOM 790 C CA . GLY A 1 101 ? -0.348 -8.452 13.937 1.00 69.31 101 GLY A CA 1
ATOM 791 C C . GLY A 1 101 ? 1.081 -8.250 13.405 1.00 69.31 101 GLY A C 1
ATOM 792 O O . GLY A 1 101 ? 2.024 -8.375 14.184 1.00 69.31 101 GLY A O 1
ATOM 793 N N . GLY A 1 102 ? 1.277 -7.926 12.119 1.00 67.56 102 GLY A N 1
ATOM 794 C CA . GLY A 1 102 ? 2.584 -7.536 11.572 1.00 67.56 102 GLY A CA 1
ATOM 795 C C . GLY A 1 102 ? 2.630 -7.402 10.039 1.00 67.56 102 GLY A C 1
ATOM 796 O O . GLY A 1 102 ? 1.728 -7.874 9.357 1.00 67.56 102 GLY A O 1
ATOM 797 N N . PRO A 1 103 ? 3.691 -6.794 9.470 1.00 63.78 103 PRO A N 1
ATOM 798 C CA . PRO A 1 103 ? 3.784 -6.461 8.039 1.00 63.78 103 PRO A CA 1
ATOM 799 C C . PRO A 1 103 ? 3.871 -7.673 7.095 1.00 63.78 103 PRO A C 1
ATOM 801 O O . PRO A 1 103 ? 3.645 -7.529 5.899 1.00 63.78 103 PRO A O 1
ATOM 804 N N . THR A 1 104 ? 4.189 -8.863 7.609 1.00 73.06 104 THR A N 1
ATOM 805 C CA . THR A 1 104 ? 4.268 -10.116 6.834 1.00 73.06 104 THR A CA 1
ATOM 806 C C . THR A 1 104 ? 3.071 -11.037 7.048 1.00 73.06 104 THR A C 1
ATOM 808 O O . THR A 1 104 ? 2.959 -12.065 6.386 1.00 73.06 104 THR A O 1
ATOM 811 N N . LYS A 1 105 ? 2.177 -10.688 7.975 1.00 85.12 105 LYS A N 1
ATOM 812 C CA . LYS A 1 105 ? 0.980 -11.459 8.300 1.00 85.12 105 LYS A CA 1
ATOM 813 C C . LYS A 1 105 ? -0.218 -10.685 7.793 1.00 85.12 105 LYS A C 1
ATOM 815 O O . LYS A 1 105 ? -0.648 -9.717 8.416 1.00 85.12 105 LYS A O 1
ATOM 820 N N . PHE A 1 106 ? -0.705 -11.065 6.623 1.00 87.44 106 PHE A N 1
ATOM 821 C CA . PHE A 1 106 ? -1.817 -10.376 5.999 1.00 87.44 106 PHE A CA 1
ATOM 822 C C . PHE A 1 106 ? -2.674 -11.322 5.167 1.00 87.44 106 PHE A C 1
ATOM 824 O O . PHE A 1 106 ? -2.184 -12.302 4.608 1.00 87.44 106 PHE A O 1
ATOM 831 N N . THR A 1 107 ? -3.945 -10.959 5.035 1.00 90.00 107 THR A N 1
ATOM 832 C CA . THR A 1 107 ? -4.930 -11.668 4.218 1.00 90.00 107 THR A CA 1
ATOM 833 C C . THR A 1 107 ? -5.429 -10.739 3.115 1.00 90.00 107 THR A C 1
ATOM 835 O O . THR A 1 107 ? -5.722 -9.569 3.363 1.00 90.00 107 THR A O 1
ATOM 838 N N . THR A 1 108 ? -5.522 -11.233 1.878 1.00 90.56 108 THR A N 1
ATOM 839 C CA . THR A 1 108 ? -6.112 -10.460 0.770 1.00 90.56 108 THR A CA 1
ATOM 840 C C . THR A 1 108 ? -7.631 -10.462 0.901 1.00 90.56 108 THR A C 1
ATOM 842 O O . THR A 1 108 ? -8.234 -11.528 0.954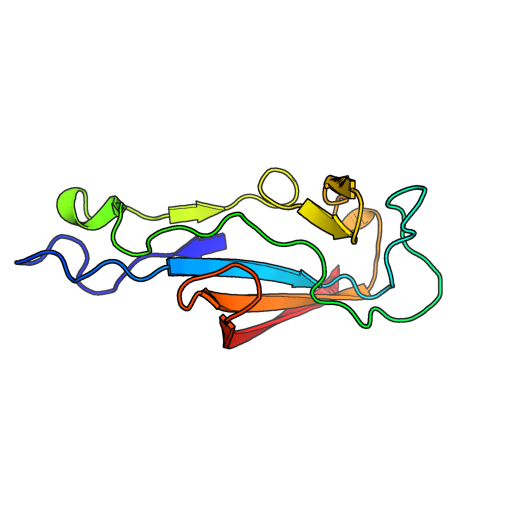 1.00 90.56 108 THR A O 1
ATOM 845 N N . VAL A 1 109 ? -8.243 -9.276 0.935 1.00 90.06 109 VAL A N 1
ATOM 846 C CA . VAL A 1 109 ? -9.699 -9.115 1.099 1.00 90.06 109 VAL A CA 1
ATOM 847 C C . VAL A 1 109 ? -10.363 -8.673 -0.202 1.00 90.06 109 VAL A C 1
ATOM 849 O O . VAL A 1 109 ? -11.453 -9.131 -0.530 1.00 90.06 109 VAL A O 1
ATOM 852 N N . VAL A 1 110 ? -9.703 -7.797 -0.963 1.00 90.75 110 VAL A N 1
ATOM 853 C CA . VAL A 1 110 ? -10.189 -7.306 -2.260 1.00 90.75 110 VAL A CA 1
ATOM 854 C C . VAL A 1 110 ? -9.032 -7.296 -3.247 1.00 90.75 110 VAL A C 1
ATOM 856 O O . VAL A 1 110 ? -7.935 -6.863 -2.901 1.00 90.75 110 VAL A O 1
ATOM 859 N N . CYS A 1 111 ? -9.289 -7.737 -4.475 1.00 91.75 111 CYS A N 1
ATOM 860 C CA . CYS A 1 111 ? -8.366 -7.641 -5.599 1.00 91.75 111 CYS A CA 1
ATOM 861 C C . CYS A 1 111 ? -9.132 -7.094 -6.807 1.00 91.75 111 CYS A C 1
ATOM 863 O O . CYS A 1 111 ? -10.170 -7.643 -7.173 1.00 91.75 111 CYS A O 1
ATOM 865 N N . ASN A 1 112 ? -8.653 -5.997 -7.387 1.00 93.00 112 ASN A N 1
ATOM 866 C CA . ASN A 1 112 ? -9.222 -5.378 -8.583 1.00 93.00 112 ASN A CA 1
ATOM 867 C C . ASN A 1 112 ? -8.092 -4.855 -9.483 1.00 93.00 112 ASN A C 1
ATOM 869 O O . ASN A 1 112 ? -6.944 -4.796 -9.048 1.00 93.00 112 ASN A O 1
ATOM 873 N N . GLY A 1 113 ? -8.393 -4.463 -10.717 1.00 92.06 113 GLY A N 1
ATOM 874 C CA . GLY A 1 113 ? -7.411 -3.941 -11.665 1.00 92.06 113 GLY A CA 1
ATOM 875 C C . GLY A 1 113 ? -7.873 -2.676 -12.377 1.00 92.06 113 GLY A C 1
ATOM 876 O O . GLY A 1 113 ? -9.060 -2.353 -12.397 1.00 92.06 113 GLY A O 1
ATOM 877 N N . PHE A 1 114 ? -6.919 -1.949 -12.949 1.00 92.94 114 PHE A N 1
ATOM 878 C CA . PHE A 1 114 ? -7.168 -0.831 -13.854 1.00 92.94 114 PHE A CA 1
ATOM 879 C C . PHE A 1 114 ? -6.061 -0.748 -14.909 1.00 92.94 114 PHE A C 1
ATOM 881 O O . PHE A 1 114 ? -4.963 -1.260 -14.703 1.00 92.94 114 PHE A O 1
ATOM 888 N N . HIS A 1 115 ? -6.356 -0.095 -16.029 1.00 93.38 115 HIS A N 1
ATOM 889 C CA . HIS A 1 115 ? -5.401 0.116 -17.113 1.00 93.38 115 HIS A CA 1
ATOM 890 C C . HIS A 1 115 ? -4.908 1.565 -17.117 1.00 93.38 115 HIS A C 1
ATOM 892 O O . HIS A 1 115 ? -5.693 2.479 -16.838 1.00 93.38 115 HIS A O 1
ATOM 898 N N . ALA A 1 116 ? -3.626 1.755 -17.419 1.00 84.44 116 ALA A N 1
ATOM 899 C CA . ALA A 1 116 ? -2.935 3.043 -17.424 1.00 84.44 116 ALA A CA 1
ATOM 900 C C . ALA A 1 116 ? -2.462 3.482 -18.810 1.00 84.44 116 ALA A C 1
ATOM 902 O O . ALA A 1 116 ? -1.858 2.642 -19.515 1.00 84.44 116 ALA A O 1
#

Foldseek 3Di:
DKAADPCQQPDDQDDWWKKKKFKAFQADADPVPRAGDPHGHPDSHWMADIDGSRPCRNVSDMDDDDPQVRIWDDDPVDIGGHDPNVRGFFKMKMWMWTADPDPVDIDTDDIDIDGD

Secondary structure (DSSP, 8-state):
-EE--TTTTSSSPPPP-EEEEEEE-SEEEPTTT--EEEEEP-S--EEEPPEETTTTTTTT--EE--TTTTEEEEETTEEEEPPPGGGS-SEEEEEEEEEEEETTEEEEEEEEEEE-

Sequence (116 aa):
MELRPKDAGEGKRPAPYYVSVGIRPPHETDRTTGRPLRSAAKGIGFTSKPVDLYSQWASGGTIKLSYPKDFRAHFDNRTVDAIPVGDDRGDWTVVLYHVEGGPTKFTTVVCNGFHA

pLDDT: mean 90.68, std 5.61, range [63.78, 97.12]